Protein AF-A0A9Q0NTY4-F1 (afdb_monomer_lite)

Sequence (141 aa):
MRCSEYFPEPVLTECLAQVVMAMRTKGGDQAVFHSLNRARELYLKRLQENTSVNQLASLFAECAIAEAQPLQAEQTPPNVGASSPSAEPDVHVNSILAETGRTQIVLDAFSDGSSFICLQCGGLVSNHRKDEHYAHWCGKL

InterPro domains:
  IPR056971 C2HC zinc finger, plants [PF25017] (94-138)

Structure (mmCIF, N/CA/C/O backbone):
data_AF-A0A9Q0NTY4-F1
#
_entry.id   AF-A0A9Q0NTY4-F1
#
loop_
_atom_site.group_PDB
_atom_site.id
_atom_site.type_symbol
_atom_site.label_atom_id
_atom_site.label_alt_id
_atom_site.label_comp_id
_atom_site.label_asym_id
_atom_site.label_entity_id
_atom_site.label_seq_id
_atom_site.pdbx_PDB_ins_code
_atom_site.Cartn_x
_atom_site.Cartn_y
_atom_site.Cartn_z
_atom_site.occupancy
_atom_site.B_iso_or_equiv
_atom_site.auth_seq_id
_atom_site.auth_comp_id
_atom_site.auth_asym_id
_atom_site.auth_atom_id
_atom_site.pdbx_PDB_model_num
ATOM 1 N N . MET A 1 1 ? -3.893 -16.626 0.410 1.00 34.84 1 MET A N 1
ATOM 2 C CA . MET A 1 1 ? -2.455 -16.783 0.108 1.00 34.84 1 MET A CA 1
ATOM 3 C C . MET A 1 1 ? -1.973 -15.528 -0.607 1.00 34.84 1 MET A C 1
ATOM 5 O O . MET A 1 1 ? -2.193 -15.395 -1.801 1.00 34.84 1 MET A O 1
ATOM 9 N N . ARG A 1 2 ? -1.430 -14.551 0.128 1.00 45.53 2 ARG A N 1
ATOM 10 C CA . ARG A 1 2 ? -0.702 -13.421 -0.467 1.00 45.53 2 ARG A CA 1
ATOM 11 C C . ARG A 1 2 ? 0.769 -13.818 -0.453 1.00 45.53 2 ARG A C 1
ATOM 13 O O . ARG A 1 2 ? 1.289 -14.090 0.625 1.00 45.53 2 ARG A O 1
ATOM 20 N N . CYS A 1 3 ? 1.391 -13.905 -1.625 1.00 42.91 3 CYS A N 1
ATOM 21 C CA . CYS A 1 3 ? 2.826 -14.125 -1.767 1.00 42.91 3 CYS A CA 1
ATOM 22 C C . CYS A 1 3 ? 3.572 -12.931 -1.163 1.00 42.91 3 CYS A C 1
ATOM 24 O O . CYS A 1 3 ? 3.824 -11.940 -1.839 1.00 42.91 3 CYS A O 1
ATOM 26 N N . SER A 1 4 ? 3.870 -13.011 0.130 1.00 47.53 4 SER A N 1
ATOM 27 C CA . SER A 1 4 ? 4.953 -12.256 0.747 1.00 47.53 4 SER A CA 1
ATOM 28 C C . SER A 1 4 ? 6.175 -13.168 0.702 1.00 47.53 4 SER A C 1
ATOM 30 O O . SER A 1 4 ? 6.577 -13.754 1.702 1.00 47.53 4 SER A O 1
ATOM 32 N N . GLU A 1 5 ? 6.677 -13.408 -0.511 1.00 58.91 5 GLU A N 1
ATOM 33 C CA . GLU A 1 5 ? 7.982 -14.030 -0.684 1.00 58.91 5 GLU A CA 1
ATOM 34 C C . GLU A 1 5 ? 9.019 -12.929 -0.525 1.00 58.91 5 GLU A C 1
ATOM 36 O O . GLU A 1 5 ? 9.074 -11.962 -1.285 1.00 58.91 5 GLU A O 1
ATOM 41 N N . TYR A 1 6 ? 9.792 -13.083 0.540 1.00 53.56 6 TYR A N 1
ATOM 42 C CA . TYR A 1 6 ? 11.002 -12.350 0.849 1.00 53.56 6 TYR A CA 1
ATOM 43 C C . TYR A 1 6 ? 11.981 -12.530 -0.323 1.00 53.56 6 TYR A C 1
ATOM 45 O O . TYR A 1 6 ? 12.776 -13.467 -0.351 1.00 53.56 6 TYR A O 1
ATOM 53 N N . PHE A 1 7 ? 11.891 -11.674 -1.339 1.00 57.31 7 PHE A N 1
ATOM 54 C CA . PHE A 1 7 ? 12.922 -11.616 -2.366 1.00 57.31 7 PHE A CA 1
ATOM 55 C C . PHE A 1 7 ? 14.167 -10.998 -1.727 1.00 57.31 7 PHE A C 1
ATOM 57 O O . PHE A 1 7 ? 14.077 -9.890 -1.192 1.00 57.31 7 PHE A O 1
ATOM 64 N N . PRO A 1 8 ? 15.328 -11.673 -1.753 1.00 63.69 8 PRO A N 1
ATOM 65 C CA . PRO A 1 8 ? 16.558 -11.039 -1.316 1.00 63.69 8 PRO A CA 1
ATOM 66 C C . PRO A 1 8 ? 16.807 -9.818 -2.216 1.00 63.69 8 PRO A C 1
ATOM 68 O O . PRO A 1 8 ? 16.896 -9.956 -3.435 1.00 63.69 8 PRO A O 1
ATOM 71 N N . GLU A 1 9 ? 16.918 -8.632 -1.606 1.00 59.09 9 GLU A N 1
ATOM 72 C CA . GLU A 1 9 ? 17.290 -7.336 -2.215 1.00 59.09 9 GLU A CA 1
ATOM 73 C C . GLU A 1 9 ? 18.231 -7.407 -3.446 1.00 59.09 9 GLU A C 1
ATOM 75 O O . GLU A 1 9 ? 17.942 -6.740 -4.449 1.00 59.09 9 GLU A O 1
ATOM 80 N N . PRO A 1 10 ? 19.312 -8.222 -3.458 1.00 67.69 10 PRO A N 1
ATOM 81 C CA . PRO A 1 10 ? 20.184 -8.342 -4.632 1.00 67.69 10 PRO A CA 1
ATOM 82 C C . PRO A 1 10 ? 19.485 -8.863 -5.898 1.00 67.69 10 PRO A C 1
ATOM 84 O O . PRO A 1 10 ? 19.795 -8.405 -6.997 1.00 67.69 10 PRO A O 1
ATOM 87 N N . VAL A 1 11 ? 18.513 -9.770 -5.772 1.00 78.44 11 VAL A N 1
ATOM 88 C CA . VAL A 1 11 ? 17.854 -10.414 -6.924 1.00 78.44 11 VAL A CA 1
ATOM 89 C C . VAL A 1 11 ? 16.897 -9.451 -7.624 1.00 78.44 11 VAL A C 1
ATOM 91 O O . VAL A 1 11 ? 16.829 -9.426 -8.851 1.00 78.44 11 VAL A O 1
ATOM 94 N N . LEU A 1 12 ? 16.197 -8.600 -6.867 1.00 84.19 12 LEU A N 1
ATOM 95 C CA . LEU A 1 12 ? 15.287 -7.611 -7.448 1.00 84.19 12 LEU A CA 1
ATOM 96 C C . LEU A 1 12 ? 16.050 -6.562 -8.268 1.00 84.19 12 LEU A C 1
ATOM 98 O O . LEU A 1 12 ? 15.628 -6.201 -9.369 1.00 84.19 12 LEU A O 1
ATOM 102 N N . THR A 1 13 ? 17.189 -6.106 -7.745 1.00 87.81 13 THR A N 1
ATOM 103 C CA . THR A 1 13 ? 18.051 -5.123 -8.411 1.00 87.81 13 THR A CA 1
ATOM 104 C C . THR A 1 13 ? 18.614 -5.680 -9.719 1.00 87.81 13 THR A C 1
ATOM 106 O O . THR A 1 13 ? 18.591 -4.999 -10.746 1.00 87.81 13 THR A O 1
ATOM 109 N N . GLU A 1 14 ? 19.055 -6.939 -9.712 1.00 89.06 14 GLU A N 1
ATOM 110 C CA . GLU A 1 14 ? 19.578 -7.607 -10.903 1.00 89.06 14 GLU A CA 1
ATOM 111 C C . GLU A 1 14 ? 18.496 -7.838 -11.967 1.00 89.06 14 GLU A C 1
ATOM 113 O O . GLU A 1 14 ? 18.698 -7.510 -13.139 1.00 89.06 14 GLU A O 1
ATOM 118 N N . CYS A 1 15 ? 17.309 -8.309 -11.573 1.00 90.62 15 CYS A N 1
ATOM 119 C CA . CYS A 1 15 ? 16.179 -8.454 -12.489 1.00 90.62 15 CYS A CA 1
ATOM 120 C C . CYS A 1 15 ? 15.781 -7.114 -13.121 1.00 90.62 15 CYS A C 1
ATOM 122 O O . CYS A 1 15 ? 15.559 -7.042 -14.333 1.00 90.62 15 CYS A O 1
ATOM 124 N N . LEU A 1 16 ? 15.722 -6.039 -12.330 1.00 90.56 16 LEU A N 1
ATOM 125 C CA . LEU A 1 16 ? 15.390 -4.711 -12.839 1.00 90.56 16 LEU A CA 1
ATOM 126 C C . LEU A 1 16 ? 16.440 -4.223 -13.847 1.00 90.56 16 LEU A C 1
ATOM 128 O O . LEU A 1 16 ? 16.077 -3.719 -14.911 1.00 90.56 16 LEU A O 1
ATOM 132 N N . ALA A 1 17 ? 17.729 -4.417 -13.555 1.00 92.25 17 ALA A N 1
ATOM 133 C CA . ALA A 1 17 ? 18.812 -4.063 -14.467 1.00 92.25 17 ALA A CA 1
ATOM 134 C C . ALA A 1 17 ? 18.702 -4.816 -15.803 1.00 92.25 17 ALA A C 1
ATOM 136 O O . ALA A 1 17 ? 18.810 -4.200 -16.866 1.00 92.25 17 ALA A O 1
ATOM 137 N N . GLN A 1 18 ? 18.417 -6.121 -15.775 1.00 94.19 18 GLN A N 1
ATOM 138 C CA . GLN A 1 18 ? 18.222 -6.923 -16.987 1.00 94.19 18 GLN A CA 1
ATOM 139 C C . GLN A 1 18 ? 17.028 -6.441 -17.820 1.00 94.19 18 GLN A C 1
ATOM 141 O O . GLN A 1 18 ? 17.143 -6.316 -19.040 1.00 94.19 18 GLN A O 1
ATOM 146 N N . VAL A 1 19 ? 15.906 -6.104 -17.178 1.00 93.44 19 VAL A N 1
ATOM 147 C CA . VAL A 1 19 ? 14.728 -5.552 -17.866 1.00 93.44 19 VAL A CA 1
ATOM 148 C C . VAL A 1 19 ? 15.061 -4.211 -18.522 1.00 93.44 19 VAL A C 1
ATOM 150 O O . VAL A 1 19 ? 14.763 -4.019 -19.701 1.00 93.44 19 VAL A O 1
ATOM 153 N N . VAL A 1 20 ? 15.742 -3.307 -17.814 1.00 94.38 20 VAL A N 1
ATOM 154 C CA . VAL A 1 20 ? 16.167 -2.010 -18.367 1.00 94.38 20 VAL A CA 1
ATOM 155 C C . VAL A 1 20 ? 17.107 -2.197 -19.560 1.00 94.38 20 VAL A C 1
ATOM 157 O O . VAL A 1 20 ? 16.922 -1.550 -20.593 1.00 94.38 20 VAL A O 1
ATOM 160 N N . MET A 1 21 ? 18.072 -3.117 -19.472 1.00 94.25 21 MET A N 1
ATOM 161 C CA . MET A 1 21 ? 18.960 -3.448 -20.591 1.00 94.25 21 MET A CA 1
ATOM 162 C C . MET A 1 21 ? 18.193 -4.027 -21.789 1.00 94.25 21 MET A C 1
ATOM 164 O O . MET A 1 21 ? 18.421 -3.618 -22.929 1.00 94.25 21 MET A O 1
ATOM 168 N N . ALA A 1 22 ? 17.240 -4.933 -21.560 1.00 94.69 22 ALA A N 1
ATOM 169 C CA . ALA A 1 22 ? 16.402 -5.502 -22.616 1.00 94.69 22 ALA A CA 1
ATOM 170 C C . ALA A 1 22 ? 15.529 -4.437 -23.308 1.00 94.69 22 ALA A C 1
ATOM 172 O O . ALA A 1 22 ? 15.327 -4.466 -24.521 1.00 94.69 22 ALA A O 1
ATOM 173 N N . MET A 1 23 ? 15.033 -3.455 -22.558 1.00 94.50 23 MET A N 1
ATOM 174 C CA . MET A 1 23 ? 14.259 -2.342 -23.112 1.00 94.50 23 MET A CA 1
ATOM 175 C C . MET A 1 23 ? 15.138 -1.386 -23.917 1.00 94.50 23 MET A C 1
ATOM 177 O O . MET A 1 23 ? 14.760 -0.986 -25.020 1.00 94.50 23 MET A O 1
ATOM 181 N N . ARG A 1 24 ? 16.340 -1.086 -23.410 1.00 95.19 24 ARG A N 1
ATOM 182 C CA . ARG A 1 24 ? 17.338 -0.272 -24.111 1.00 95.19 24 ARG A CA 1
ATOM 183 C C . ARG A 1 24 ? 17.767 -0.912 -25.430 1.00 95.19 24 ARG A C 1
ATOM 185 O O . ARG A 1 24 ? 17.874 -0.213 -26.429 1.00 95.19 24 ARG A O 1
ATOM 192 N N . THR A 1 25 ? 17.977 -2.226 -25.467 1.00 95.06 25 THR A N 1
ATOM 193 C CA . THR A 1 25 ? 18.370 -2.928 -26.706 1.00 95.06 25 THR A CA 1
ATOM 194 C C . THR A 1 25 ? 17.261 -2.947 -27.758 1.00 95.06 25 THR A C 1
ATOM 196 O O . THR A 1 25 ? 17.560 -2.880 -28.946 1.00 95.06 25 THR A O 1
ATOM 199 N N . LYS A 1 26 ? 15.985 -2.995 -27.351 1.00 92.12 26 LYS A N 1
ATOM 200 C CA . LYS A 1 26 ? 14.848 -2.998 -28.286 1.00 92.12 26 LYS A CA 1
ATOM 201 C C . LYS A 1 26 ? 14.432 -1.618 -28.794 1.00 92.12 26 LYS A C 1
ATOM 203 O O . LYS A 1 26 ? 13.958 -1.524 -29.920 1.00 92.12 26 LYS A O 1
ATOM 208 N N . GLY A 1 27 ? 14.542 -0.574 -27.974 1.00 90.00 27 GLY A N 1
ATOM 209 C CA . GLY A 1 27 ? 13.971 0.742 -28.292 1.00 90.00 27 GLY A CA 1
ATOM 210 C C . GLY A 1 27 ? 14.809 1.937 -27.844 1.00 90.00 27 GLY A C 1
ATOM 211 O O . GLY A 1 27 ? 14.308 3.061 -27.817 1.00 90.00 27 GLY A O 1
ATOM 212 N N . GLY A 1 28 ? 16.068 1.707 -27.472 1.00 94.94 28 GLY A N 1
ATOM 213 C CA . GLY A 1 28 ? 16.970 2.739 -26.974 1.00 94.94 28 GLY A CA 1
ATOM 214 C C . GLY A 1 28 ? 16.550 3.313 -25.621 1.00 94.94 28 GLY A C 1
ATOM 215 O O . GLY A 1 28 ? 15.629 2.837 -24.953 1.00 94.94 28 GLY A O 1
ATOM 216 N N . ASP A 1 29 ? 17.230 4.382 -25.214 1.00 94.88 29 ASP A N 1
ATOM 217 C CA . ASP A 1 29 ? 16.965 5.052 -23.938 1.00 94.88 29 ASP A CA 1
ATOM 218 C C . ASP A 1 29 ? 15.582 5.710 -23.872 1.00 94.88 29 ASP A C 1
ATOM 220 O O . ASP A 1 29 ? 14.989 5.784 -22.796 1.00 94.88 29 ASP A O 1
ATOM 224 N N . GLN A 1 30 ? 15.016 6.133 -25.009 1.00 94.69 30 GLN A N 1
ATOM 225 C CA . GLN A 1 30 ? 13.669 6.708 -25.025 1.00 94.69 30 GLN A CA 1
ATOM 226 C C . GLN A 1 30 ? 12.595 5.695 -24.615 1.00 94.69 30 GLN A C 1
ATOM 228 O O . GLN A 1 30 ? 11.682 6.051 -23.868 1.00 94.69 30 GLN A O 1
ATOM 233 N N . ALA A 1 31 ? 12.712 4.431 -25.036 1.00 93.94 31 ALA A N 1
ATOM 234 C CA . ALA A 1 31 ? 11.777 3.382 -24.630 1.00 93.94 31 ALA A CA 1
ATOM 235 C C . ALA A 1 31 ? 11.858 3.087 -23.124 1.00 93.94 31 ALA A C 1
ATOM 237 O O . ALA A 1 31 ? 10.827 2.873 -22.476 1.00 93.94 31 ALA A O 1
ATOM 238 N N . VAL A 1 32 ? 13.069 3.129 -22.556 1.00 95.38 32 VAL A N 1
ATOM 239 C CA . VAL A 1 32 ? 13.290 3.016 -21.108 1.00 95.38 32 VAL A CA 1
ATOM 240 C C . VAL A 1 32 ? 12.622 4.185 -20.386 1.00 95.38 32 VAL A C 1
ATOM 242 O O . VAL A 1 32 ? 11.794 3.964 -19.504 1.00 95.38 32 VAL A O 1
ATOM 245 N N . PHE A 1 33 ? 12.919 5.420 -20.796 1.00 95.06 33 PHE A N 1
ATOM 246 C CA . PHE A 1 33 ? 12.375 6.628 -20.174 1.00 95.06 33 PHE A CA 1
ATOM 247 C C . PHE A 1 33 ? 10.844 6.667 -20.213 1.00 95.06 33 PHE A C 1
ATOM 249 O O . PHE A 1 33 ? 10.203 6.882 -19.184 1.00 95.06 33 PHE A O 1
ATOM 256 N N . HIS A 1 34 ? 10.246 6.396 -21.375 1.00 95.88 34 HIS A N 1
ATOM 257 C CA . HIS A 1 34 ? 8.793 6.372 -21.532 1.00 95.88 34 HIS A CA 1
ATOM 258 C C . HIS A 1 34 ? 8.137 5.344 -20.603 1.00 95.88 34 HIS A C 1
ATOM 260 O O . HIS A 1 34 ? 7.150 5.635 -19.928 1.00 95.88 34 HIS A O 1
ATOM 266 N N . SER A 1 35 ? 8.711 4.146 -20.527 1.00 94.62 35 SER A N 1
ATOM 267 C CA . SER A 1 35 ? 8.153 3.073 -19.709 1.00 94.62 35 SER A CA 1
ATOM 268 C C . SER A 1 35 ? 8.305 3.331 -18.212 1.00 94.62 35 SER A C 1
ATOM 270 O O . SER A 1 35 ? 7.375 3.054 -17.458 1.00 94.62 35 SER A O 1
ATOM 272 N N . LEU A 1 36 ? 9.435 3.897 -17.773 1.00 95.06 36 LEU A N 1
ATOM 273 C CA . LEU A 1 36 ? 9.634 4.298 -16.378 1.00 95.06 36 LEU A CA 1
ATOM 274 C C . LEU A 1 36 ? 8.673 5.422 -15.976 1.00 95.06 36 LEU A C 1
ATOM 276 O O . LEU A 1 36 ? 8.075 5.351 -14.903 1.00 95.06 36 LEU A O 1
ATOM 280 N N . ASN A 1 37 ? 8.460 6.415 -16.843 1.00 96.31 37 ASN A N 1
ATOM 281 C CA . ASN A 1 37 ? 7.469 7.463 -16.593 1.00 96.31 37 ASN A CA 1
ATOM 282 C C . ASN A 1 37 ? 6.057 6.890 -16.478 1.00 96.31 37 ASN A C 1
ATOM 284 O O . ASN A 1 37 ? 5.358 7.185 -15.511 1.00 96.31 37 ASN A O 1
ATOM 288 N N . ARG A 1 38 ? 5.665 5.995 -17.388 1.00 96.12 38 ARG A N 1
ATOM 289 C CA . ARG A 1 38 ? 4.369 5.315 -17.307 1.00 96.12 38 ARG A CA 1
ATOM 290 C C . ARG A 1 38 ? 4.227 4.493 -16.023 1.00 96.12 38 ARG A C 1
ATOM 292 O O . ARG A 1 38 ? 3.176 4.520 -15.388 1.00 96.12 38 ARG A O 1
ATOM 299 N N . ALA A 1 39 ? 5.271 3.770 -15.618 1.00 95.81 39 ALA A N 1
ATOM 300 C CA . ALA A 1 39 ? 5.272 3.018 -14.364 1.00 95.81 39 ALA A CA 1
ATOM 301 C C . ALA A 1 39 ? 5.098 3.945 -13.149 1.00 95.81 39 ALA A C 1
ATOM 303 O O . ALA A 1 39 ? 4.314 3.641 -12.249 1.00 95.81 39 ALA A O 1
ATOM 304 N N . ARG A 1 40 ? 5.765 5.105 -13.152 1.00 96.00 40 ARG A N 1
ATOM 305 C CA . ARG A 1 40 ? 5.617 6.140 -12.122 1.00 96.00 40 ARG A CA 1
ATOM 306 C C . ARG A 1 40 ? 4.193 6.691 -12.061 1.00 96.00 40 ARG A C 1
ATOM 308 O O . ARG A 1 40 ? 3.641 6.795 -10.971 1.00 96.00 40 ARG A O 1
ATOM 315 N N . GLU A 1 41 ? 3.589 7.026 -13.196 1.00 97.44 41 GLU A N 1
ATOM 316 C CA . GLU A 1 41 ? 2.204 7.515 -13.257 1.00 97.44 41 GLU A CA 1
ATOM 317 C C . GLU A 1 41 ? 1.218 6.493 -12.680 1.00 97.44 41 GLU A C 1
ATOM 319 O O . GLU A 1 41 ? 0.367 6.837 -11.859 1.00 97.44 41 GLU A O 1
ATOM 324 N N . LEU A 1 42 ? 1.372 5.217 -13.046 1.00 95.94 42 LEU A N 1
ATOM 325 C CA . LEU A 1 42 ? 0.551 4.130 -12.511 1.00 95.94 42 LEU A CA 1
ATOM 326 C C . LEU A 1 42 ? 0.737 3.953 -11.001 1.00 95.94 42 LEU A C 1
ATOM 328 O O . LEU A 1 42 ? -0.244 3.733 -10.289 1.00 95.94 42 LEU A O 1
ATOM 332 N N . TYR A 1 43 ? 1.972 4.063 -10.506 1.00 95.19 43 TYR A N 1
ATOM 333 C CA . TYR A 1 43 ? 2.258 4.023 -9.074 1.00 95.19 43 TYR A CA 1
ATOM 334 C C . TYR A 1 43 ? 1.554 5.162 -8.328 1.00 95.19 43 TYR A C 1
ATOM 336 O O . TYR A 1 43 ? 0.875 4.909 -7.335 1.00 95.19 43 TYR A O 1
ATOM 344 N N . LEU A 1 44 ? 1.649 6.396 -8.832 1.00 94.31 44 LEU A N 1
ATOM 345 C CA . LEU A 1 44 ? 0.994 7.557 -8.222 1.00 94.31 44 LEU A CA 1
ATOM 346 C C . LEU A 1 44 ? -0.531 7.423 -8.225 1.00 94.31 44 LEU A C 1
ATOM 348 O O . LEU A 1 44 ? -1.165 7.680 -7.203 1.00 94.31 44 LEU A O 1
ATOM 352 N N . LYS A 1 45 ? -1.118 6.955 -9.333 1.00 93.62 45 LYS A N 1
ATOM 353 C CA . LYS A 1 45 ? -2.559 6.695 -9.417 1.00 93.62 45 LYS A CA 1
ATOM 354 C C . LYS A 1 45 ? -3.002 5.660 -8.381 1.00 93.62 45 LYS A C 1
ATOM 356 O O . LYS A 1 45 ? -3.953 5.900 -7.644 1.00 93.62 45 LYS A O 1
ATOM 361 N N . ARG A 1 46 ? -2.273 4.544 -8.270 1.00 90.94 46 ARG A N 1
ATOM 362 C CA . ARG A 1 46 ? -2.547 3.509 -7.264 1.00 90.94 46 ARG A CA 1
ATOM 363 C C . ARG A 1 46 ? -2.402 4.054 -5.843 1.00 90.94 46 ARG A C 1
ATOM 365 O O . ARG A 1 46 ? -3.180 3.680 -4.972 1.00 90.94 46 ARG A O 1
ATOM 372 N N . LEU A 1 47 ? -1.415 4.909 -5.586 1.00 91.81 47 LEU A N 1
ATOM 373 C CA . LEU A 1 47 ? -1.234 5.524 -4.273 1.00 91.81 47 LEU A CA 1
ATOM 374 C C . LEU A 1 47 ? -2.441 6.399 -3.909 1.00 91.81 47 LEU A C 1
ATOM 376 O O . LEU A 1 47 ? -2.967 6.273 -2.809 1.00 91.81 47 LEU A O 1
ATOM 380 N N . GLN A 1 48 ? -2.928 7.212 -4.850 1.00 89.94 48 GLN A N 1
ATOM 381 C CA . GLN A 1 48 ? -4.130 8.027 -4.665 1.00 89.94 48 GLN A CA 1
ATOM 382 C C . GLN A 1 48 ? -5.387 7.175 -4.423 1.00 89.94 48 GLN A C 1
ATOM 384 O O . GLN A 1 48 ? -6.167 7.491 -3.528 1.00 89.94 48 GLN A O 1
ATOM 389 N N . GLU A 1 49 ? -5.569 6.085 -5.174 1.00 86.94 49 GLU A N 1
ATOM 390 C CA . GLU A 1 49 ? -6.670 5.129 -4.970 1.00 86.94 49 GLU A CA 1
ATOM 391 C C . GLU A 1 49 ? -6.601 4.456 -3.590 1.00 86.94 49 GLU A C 1
ATOM 393 O O . GLU A 1 49 ? -7.620 4.285 -2.929 1.00 86.94 49 GLU A O 1
ATOM 398 N N . ASN A 1 50 ? -5.406 4.106 -3.104 1.00 88.00 50 ASN A N 1
ATOM 399 C CA . ASN A 1 50 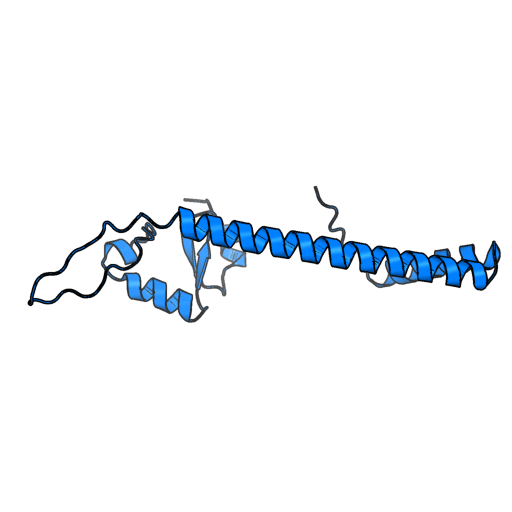? -5.266 3.577 -1.746 1.00 88.00 50 ASN A CA 1
ATOM 400 C C . ASN A 1 50 ? -5.601 4.635 -0.692 1.00 88.00 50 ASN A C 1
ATOM 402 O O . ASN A 1 50 ? -6.235 4.311 0.306 1.00 88.00 50 ASN A O 1
ATOM 406 N N . THR A 1 51 ? -5.229 5.897 -0.913 1.00 91.75 51 THR A N 1
ATOM 407 C CA . THR A 1 51 ? -5.606 6.991 -0.011 1.00 91.75 51 THR A CA 1
ATOM 408 C C . THR A 1 51 ? -7.121 7.152 0.071 1.00 91.75 51 THR A C 1
ATOM 410 O O . THR A 1 51 ? -7.643 7.251 1.178 1.00 91.75 51 THR A O 1
ATOM 413 N N . SER A 1 52 ? -7.842 7.128 -1.055 1.00 89.31 52 SER A N 1
ATOM 414 C CA . SER A 1 52 ? -9.307 7.241 -1.035 1.00 89.31 52 SER A CA 1
ATOM 415 C C . SER A 1 52 ? -9.976 6.038 -0.365 1.00 89.31 52 SER A C 1
ATOM 417 O O . SER A 1 52 ? -10.913 6.217 0.410 1.00 89.31 52 SER A O 1
ATOM 419 N N . VAL A 1 53 ? -9.466 4.822 -0.587 1.00 91.44 53 VAL A N 1
ATOM 420 C CA . VAL A 1 53 ? -9.933 3.613 0.115 1.00 91.44 53 VAL A CA 1
ATOM 421 C C . VAL A 1 53 ? -9.676 3.710 1.620 1.00 91.44 53 VAL A C 1
ATOM 423 O O . VAL A 1 53 ? -10.564 3.394 2.407 1.00 91.44 53 VAL A O 1
ATOM 426 N N . ASN A 1 54 ? -8.501 4.187 2.034 1.00 91.38 54 ASN A N 1
ATOM 427 C CA . ASN A 1 54 ? -8.171 4.369 3.447 1.00 91.38 54 ASN A CA 1
ATOM 428 C C . ASN A 1 54 ? -9.068 5.423 4.108 1.00 91.38 54 ASN A C 1
ATOM 430 O O . ASN A 1 54 ? -9.561 5.188 5.204 1.00 91.38 54 ASN A O 1
ATOM 434 N N . GLN A 1 55 ? -9.332 6.547 3.435 1.00 94.00 55 GLN A N 1
ATOM 435 C CA . GLN A 1 55 ? -10.260 7.575 3.922 1.00 94.00 55 GLN A CA 1
ATOM 436 C C . GLN A 1 55 ? -11.676 7.024 4.100 1.00 94.00 55 GLN A C 1
ATOM 438 O O . GLN A 1 55 ? -12.312 7.266 5.123 1.00 94.00 55 GLN A O 1
ATOM 443 N N . LEU A 1 56 ? -12.158 6.244 3.130 1.00 95.56 56 LEU A N 1
ATOM 444 C CA . LEU A 1 56 ? -13.456 5.587 3.225 1.00 95.56 56 LEU A CA 1
ATOM 445 C C . LEU A 1 56 ? -13.495 4.597 4.399 1.00 95.56 56 LEU A C 1
ATOM 447 O O . LEU A 1 56 ? -14.465 4.577 5.149 1.00 95.56 56 LEU A O 1
ATOM 451 N N . ALA A 1 57 ? -12.440 3.801 4.584 1.00 94.62 57 ALA A N 1
ATOM 452 C CA . ALA A 1 57 ? -12.331 2.868 5.702 1.00 94.62 57 ALA A CA 1
ATOM 453 C C . ALA A 1 57 ? -12.329 3.586 7.062 1.00 94.62 57 ALA A C 1
ATOM 455 O O . ALA A 1 57 ? -12.980 3.112 7.991 1.00 94.62 57 ALA A O 1
ATOM 456 N N . SER A 1 58 ? -11.657 4.738 7.174 1.00 94.62 58 SER A N 1
ATOM 457 C CA . SER A 1 58 ? -11.707 5.585 8.372 1.00 94.62 58 SER A CA 1
ATOM 458 C C . SER A 1 58 ? -13.126 6.068 8.666 1.00 94.62 58 SER A C 1
ATOM 460 O O . SER A 1 58 ? -13.588 5.907 9.789 1.00 94.62 58 SER A O 1
ATOM 462 N N . LEU A 1 59 ? -13.850 6.563 7.656 1.00 96.75 59 LEU A N 1
ATOM 463 C CA . LEU A 1 59 ? -15.249 6.974 7.819 1.00 96.75 59 LEU A CA 1
ATOM 464 C C . LEU A 1 59 ? -16.147 5.804 8.239 1.00 96.75 59 LEU A C 1
ATOM 466 O O . LEU A 1 59 ? -16.976 5.956 9.129 1.00 96.75 59 LEU A O 1
ATOM 470 N N . PHE A 1 60 ? -15.961 4.618 7.651 1.00 95.00 60 PHE A N 1
ATOM 471 C CA . PHE A 1 60 ? -16.693 3.421 8.073 1.00 95.00 60 PHE A CA 1
ATOM 472 C C . PHE A 1 60 ? -16.408 3.046 9.527 1.00 95.00 60 PHE A C 1
ATOM 474 O O . PHE A 1 60 ? -17.331 2.667 10.243 1.00 95.00 60 PHE A O 1
ATOM 481 N N . ALA A 1 61 ? -15.155 3.156 9.970 1.00 94.38 61 ALA A N 1
ATOM 482 C CA . ALA A 1 61 ? -14.800 2.917 11.362 1.00 94.38 61 ALA A CA 1
ATOM 483 C C . ALA A 1 61 ? -15.464 3.944 12.295 1.00 94.38 61 ALA A C 1
ATOM 485 O O . ALA A 1 61 ? -16.020 3.554 13.317 1.00 94.38 61 ALA A O 1
ATOM 486 N N . GLU A 1 62 ? -15.469 5.229 11.928 1.00 93.12 62 GLU A N 1
ATOM 487 C CA . GLU A 1 62 ? -16.152 6.288 12.684 1.00 93.12 62 GLU A CA 1
ATOM 488 C C . GLU A 1 62 ? -17.662 6.038 12.790 1.00 93.12 62 GLU A C 1
ATOM 490 O O . GLU A 1 62 ? -18.211 6.086 13.892 1.00 93.12 62 GLU A O 1
ATOM 495 N N . CYS A 1 63 ? -18.328 5.701 11.680 1.00 92.00 63 CYS A N 1
ATOM 496 C CA . CYS A 1 63 ? -19.749 5.351 11.678 1.00 92.00 63 CYS A CA 1
ATOM 497 C C . CYS A 1 63 ? -20.032 4.121 12.545 1.00 92.00 63 CYS A C 1
ATOM 499 O O . CYS A 1 63 ? -20.934 4.161 13.373 1.00 92.00 63 CYS A O 1
ATOM 501 N N . ALA A 1 64 ? -19.238 3.055 12.414 1.00 92.19 64 ALA A N 1
ATOM 502 C CA . ALA A 1 64 ? -19.420 1.842 13.206 1.00 92.19 64 ALA A CA 1
ATOM 503 C C . ALA A 1 64 ? -19.257 2.104 14.712 1.00 92.19 64 ALA A C 1
ATOM 505 O O . ALA A 1 64 ? -20.008 1.551 15.511 1.00 92.19 64 ALA A O 1
ATOM 506 N N . ILE A 1 65 ? -18.313 2.965 15.109 1.00 91.00 65 ILE A N 1
ATOM 507 C CA . ILE A 1 65 ? -18.146 3.380 16.508 1.00 91.00 65 ILE A CA 1
ATOM 508 C C . ILE A 1 65 ? -19.365 4.179 16.982 1.00 91.00 65 ILE A C 1
ATOM 510 O O . ILE A 1 65 ? -19.880 3.900 18.062 1.00 91.00 65 ILE A O 1
ATOM 514 N N . ALA A 1 66 ? -19.838 5.146 16.191 1.00 89.44 66 ALA A N 1
ATOM 515 C CA . ALA A 1 66 ? -20.994 5.973 16.539 1.00 89.44 66 ALA A CA 1
ATOM 516 C C . ALA A 1 66 ? -22.296 5.158 16.640 1.00 89.44 66 ALA A C 1
ATOM 518 O O . ALA A 1 66 ? -23.095 5.386 17.542 1.00 89.44 66 ALA A O 1
ATOM 519 N N . GLU A 1 67 ? -22.498 4.184 15.753 1.00 84.62 67 GLU A N 1
ATOM 520 C CA . GLU A 1 67 ? -23.676 3.309 15.744 1.00 84.62 67 GLU A CA 1
ATOM 521 C C . GLU A 1 67 ? -23.625 2.222 16.829 1.00 84.62 67 GLU A C 1
ATOM 523 O O . GLU A 1 67 ? -24.668 1.773 17.301 1.00 84.62 67 GLU A O 1
ATOM 528 N N . ALA A 1 68 ? -22.427 1.803 17.249 1.00 78.56 68 ALA A N 1
ATOM 529 C CA . ALA A 1 68 ? -22.244 0.856 18.348 1.00 78.56 68 ALA A CA 1
ATOM 530 C C . ALA A 1 68 ? -22.381 1.505 19.736 1.00 78.56 68 ALA A C 1
ATOM 532 O O . ALA A 1 68 ? -22.473 0.783 20.733 1.00 78.56 68 ALA A O 1
ATOM 533 N N . GLN A 1 69 ? -22.397 2.841 19.830 1.00 73.06 69 GLN A N 1
ATOM 534 C CA . GLN A 1 69 ? -22.708 3.519 21.085 1.00 73.06 69 GLN A CA 1
ATOM 535 C C . GLN A 1 69 ? -24.185 3.271 21.431 1.00 73.06 69 GLN A C 1
ATOM 537 O O . GLN A 1 69 ? -25.068 3.639 20.653 1.00 73.06 69 GLN A O 1
ATOM 542 N N . PRO A 1 70 ? -24.494 2.667 22.594 1.00 56.44 70 PRO A N 1
ATOM 543 C CA . PRO A 1 70 ? -25.870 2.556 23.046 1.00 56.44 70 PRO A CA 1
ATOM 544 C C . PRO A 1 70 ? -26.431 3.970 23.164 1.00 56.44 70 PRO A C 1
ATOM 546 O O . PRO A 1 70 ? -25.827 4.800 23.844 1.00 56.44 70 PRO A O 1
ATOM 549 N N . LEU A 1 71 ? -27.561 4.240 22.503 1.00 54.53 71 LEU A N 1
ATOM 550 C CA . LEU A 1 71 ? -28.326 5.476 22.660 1.00 54.53 71 LEU A CA 1
ATOM 551 C C . LEU A 1 71 ? -28.518 5.725 24.162 1.00 54.53 71 LEU A C 1
ATOM 553 O O . LEU A 1 71 ? -29.369 5.093 24.793 1.00 54.53 71 LEU A O 1
ATOM 557 N N . GLN A 1 72 ? -27.700 6.596 24.761 1.00 46.69 72 GLN A N 1
ATOM 558 C CA . GLN A 1 72 ? -27.953 7.044 26.118 1.00 46.69 72 GLN A CA 1
ATOM 559 C C . GLN A 1 72 ? -29.266 7.806 26.061 1.00 46.69 72 GLN A C 1
ATOM 561 O O . GLN A 1 72 ? -29.374 8.857 25.431 1.00 46.69 72 GLN A O 1
ATOM 566 N N . ALA A 1 73 ? -30.273 7.192 26.676 1.00 41.81 73 ALA A N 1
ATOM 567 C CA . ALA A 1 73 ? -31.560 7.788 26.929 1.00 41.81 73 ALA A CA 1
ATOM 568 C C . ALA A 1 73 ? -31.363 9.209 27.465 1.00 41.81 73 ALA A C 1
ATOM 570 O O . ALA A 1 73 ? -30.608 9.439 28.408 1.00 41.81 73 ALA A O 1
ATOM 571 N N . GLU A 1 74 ? -32.065 10.133 26.828 1.00 44.31 74 GLU A N 1
ATOM 572 C CA . GLU A 1 74 ? -32.312 11.502 27.246 1.00 44.31 74 GLU A CA 1
ATOM 573 C C . GLU A 1 74 ? -32.572 11.556 28.767 1.00 44.31 74 GLU A C 1
ATOM 575 O O . GLU A 1 74 ? -33.637 11.166 29.245 1.00 44.31 74 GLU A O 1
ATOM 580 N N . GLN A 1 75 ? -31.577 11.979 29.554 1.00 38.88 75 GLN A N 1
ATOM 581 C CA . GLN A 1 75 ? -31.740 12.217 30.988 1.00 38.88 75 GLN A CA 1
ATOM 582 C C . GLN A 1 75 ? -31.928 13.715 31.236 1.00 38.88 75 GLN A C 1
ATOM 584 O O . GLN A 1 75 ? -30.981 14.490 31.354 1.00 38.88 75 GLN A O 1
ATOM 589 N N . THR A 1 76 ? -33.197 14.110 31.316 1.00 39.66 76 THR A N 1
ATOM 590 C CA . THR A 1 76 ? -33.687 15.341 31.953 1.00 39.66 76 THR A CA 1
ATOM 591 C C . THR A 1 76 ? -33.154 15.440 33.397 1.00 39.66 76 THR A C 1
ATOM 593 O O . THR A 1 76 ? -33.123 14.419 34.088 1.00 39.66 76 THR A O 1
ATOM 596 N N . PRO A 1 77 ? -32.758 16.624 33.911 1.00 55.81 77 PRO A N 1
ATOM 597 C CA . PRO A 1 77 ? -32.144 16.730 35.236 1.00 55.81 77 PRO A CA 1
ATOM 598 C C . PRO A 1 77 ? -33.203 16.630 36.345 1.00 55.81 77 PRO A C 1
ATOM 600 O O . PRO A 1 77 ? -34.285 17.210 36.214 1.00 55.81 77 PRO A O 1
ATOM 603 N N . PRO A 1 78 ? -32.895 15.957 37.470 1.00 40.72 78 PRO A N 1
ATOM 604 C CA . PRO A 1 78 ? -32.784 16.733 38.705 1.00 40.72 78 PRO A CA 1
ATOM 605 C C . PRO A 1 78 ? -31.757 16.206 39.733 1.00 40.72 78 PRO A C 1
ATOM 607 O O . PRO A 1 78 ? -31.706 15.030 40.064 1.00 40.72 78 PRO A O 1
ATOM 610 N N . ASN A 1 79 ? -31.060 17.174 40.333 1.00 35.94 79 ASN A N 1
ATOM 611 C CA . ASN A 1 79 ? -30.806 17.306 41.773 1.00 35.94 79 ASN A CA 1
ATOM 612 C C . ASN A 1 79 ? -29.928 16.267 42.518 1.00 35.94 79 ASN A C 1
ATOM 614 O O . ASN A 1 79 ? -30.362 15.181 42.874 1.00 35.94 79 ASN A O 1
ATOM 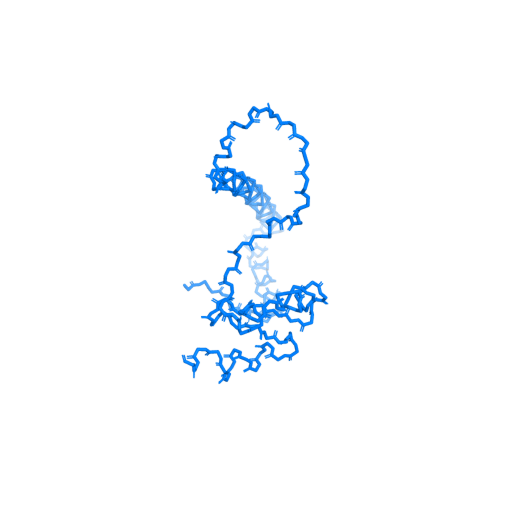618 N N . VAL A 1 80 ? -28.725 16.746 42.865 1.00 42.69 80 VAL A N 1
ATOM 619 C CA . VAL A 1 80 ? -28.003 16.629 44.150 1.00 42.69 80 VAL A CA 1
ATOM 620 C C . 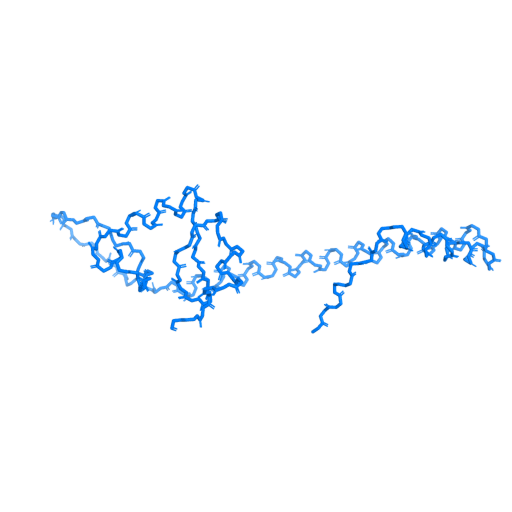VAL A 1 80 ? -28.015 15.276 44.875 1.00 42.69 80 VAL A C 1
ATOM 622 O O . VAL A 1 80 ? -28.960 14.925 45.575 1.00 42.69 80 VAL A O 1
ATOM 625 N N . GLY A 1 81 ? -26.821 14.678 44.923 1.00 40.31 81 GLY A N 1
ATOM 626 C CA . GLY A 1 81 ? -26.307 14.060 46.143 1.00 40.31 81 GLY A CA 1
ATOM 627 C C . GLY A 1 81 ? -25.879 12.601 46.010 1.00 40.31 81 GLY A C 1
ATOM 628 O O . GLY A 1 81 ? -26.667 11.752 45.625 1.00 40.31 81 GLY A O 1
ATOM 629 N N . ALA A 1 82 ? -24.655 12.346 46.481 1.00 34.66 82 ALA A N 1
ATOM 630 C CA . ALA A 1 82 ? -24.064 11.053 46.839 1.00 34.66 82 ALA A CA 1
ATOM 631 C C . ALA A 1 82 ? -23.292 10.284 45.744 1.00 34.66 82 ALA A C 1
ATOM 633 O O . ALA A 1 82 ? -23.836 9.571 44.912 1.00 34.66 82 ALA A O 1
ATOM 634 N N . SER A 1 83 ? -21.967 10.439 45.844 1.00 46.16 83 SER A N 1
ATOM 635 C CA . SER A 1 83 ? -20.883 9.472 45.629 1.00 46.16 83 SER A CA 1
ATOM 636 C C . SER A 1 83 ? -21.166 8.193 44.832 1.00 46.16 83 SER A C 1
ATOM 638 O O . SER A 1 83 ? -21.787 7.267 45.345 1.00 46.16 83 SER A O 1
ATOM 640 N N . SER A 1 84 ? -20.528 8.071 43.664 1.00 39.75 84 SER A N 1
ATOM 641 C CA . SER A 1 84 ? -19.988 6.814 43.108 1.00 39.75 84 SER A CA 1
ATOM 642 C C . SER A 1 84 ? -18.999 7.145 41.979 1.00 39.75 84 SER A C 1
ATOM 644 O O . SER A 1 84 ? -19.354 7.945 41.111 1.00 39.75 84 SER A O 1
ATOM 646 N N . PRO A 1 85 ? -17.768 6.597 41.946 1.00 46.44 85 PRO A N 1
ATOM 647 C CA . PRO A 1 85 ? -16.900 6.773 40.797 1.00 46.44 85 PRO A CA 1
ATOM 648 C C . PRO A 1 85 ? -17.281 5.773 39.702 1.00 46.44 85 PRO A C 1
ATOM 650 O O . PRO A 1 85 ? -17.135 4.568 39.865 1.00 46.44 85 PRO A O 1
ATOM 653 N N . SER A 1 86 ? -17.800 6.359 38.625 1.00 37.78 86 SER A N 1
ATOM 654 C CA . SER A 1 86 ? -17.572 6.072 37.207 1.00 37.78 86 SER A CA 1
ATOM 655 C C . SER A 1 86 ? -17.556 4.614 36.738 1.00 37.78 86 SER A C 1
ATOM 657 O O . SER A 1 86 ? -16.656 3.839 37.041 1.00 37.78 86 SER A O 1
ATOM 659 N N . ALA A 1 87 ? -18.537 4.311 35.888 1.00 44.41 87 ALA A N 1
ATOM 660 C CA . ALA A 1 87 ? -18.605 3.125 35.053 1.00 44.41 87 ALA A CA 1
ATOM 661 C C . ALA A 1 87 ? -17.367 3.025 34.142 1.00 44.41 87 ALA A C 1
ATOM 663 O O . ALA A 1 87 ? -17.204 3.806 33.204 1.00 44.41 87 ALA A O 1
ATOM 664 N N . GLU A 1 88 ? -16.508 2.060 34.449 1.00 44.94 88 GLU A N 1
ATOM 665 C CA . GLU A 1 88 ? -15.455 1.558 33.569 1.00 44.94 88 GLU A CA 1
ATOM 666 C C . GLU A 1 88 ? -16.086 0.679 32.470 1.00 44.94 88 GLU A C 1
ATOM 668 O O . GLU A 1 88 ? -17.124 0.048 32.708 1.00 44.94 88 GLU A O 1
ATOM 673 N N . PRO A 1 89 ? -15.497 0.615 31.263 1.00 40.78 89 PRO A N 1
ATOM 674 C CA . PRO A 1 89 ? -15.974 -0.270 30.213 1.00 40.78 89 PRO A CA 1
ATOM 675 C C . PRO A 1 89 ? -15.801 -1.714 30.680 1.00 40.78 89 PRO A C 1
ATOM 677 O O . PRO A 1 89 ? -14.689 -2.148 30.980 1.00 40.78 89 PRO A O 1
ATOM 680 N N . ASP A 1 90 ? -16.905 -2.457 30.725 1.00 42.88 90 ASP A N 1
ATOM 681 C CA . ASP A 1 90 ? -16.927 -3.895 30.985 1.00 42.88 90 ASP A CA 1
ATOM 682 C C . ASP A 1 90 ? -16.310 -4.640 29.790 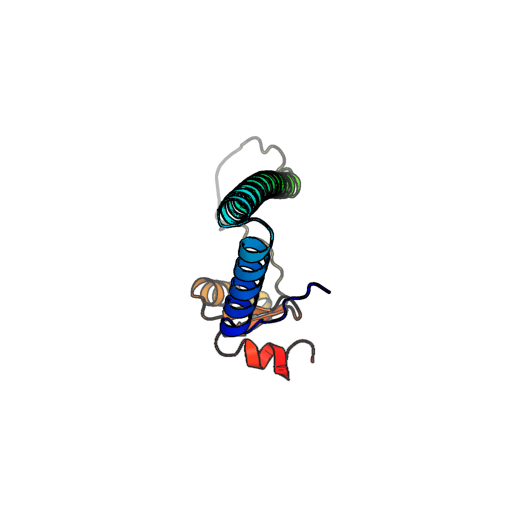1.00 42.88 90 ASP A C 1
ATOM 684 O O . ASP A 1 90 ? -16.972 -5.314 29.004 1.00 42.88 90 ASP A O 1
ATOM 688 N N . VAL A 1 91 ? -14.995 -4.489 29.616 1.00 47.69 91 VAL A N 1
ATOM 689 C CA . VAL A 1 91 ? -14.187 -5.544 29.029 1.00 47.69 91 VAL A CA 1
ATOM 690 C C . VAL A 1 91 ? -14.123 -6.587 30.127 1.00 47.69 91 VAL A C 1
ATOM 692 O O . VAL A 1 91 ? -13.219 -6.572 30.964 1.00 47.69 91 VAL A O 1
ATOM 695 N N . HIS A 1 92 ? -15.121 -7.468 30.147 1.00 51.59 92 HIS A N 1
ATOM 696 C CA . HIS A 1 92 ? -15.093 -8.686 30.937 1.00 51.59 92 HIS A CA 1
ATOM 697 C C . HIS A 1 92 ? -13.974 -9.577 30.378 1.00 51.59 92 HIS A C 1
ATOM 699 O O . HIS A 1 92 ? -14.185 -10.544 29.647 1.00 51.59 92 HIS A O 1
ATOM 705 N N . VAL A 1 93 ? -12.728 -9.179 30.640 1.00 55.06 93 VAL A N 1
ATOM 706 C CA . VAL A 1 93 ? -11.568 -10.042 30.538 1.00 55.06 93 VAL A CA 1
ATOM 707 C C . VAL A 1 93 ? -11.820 -11.070 31.623 1.00 55.06 93 VAL A C 1
ATOM 709 O O . VAL A 1 93 ? -11.779 -10.717 32.801 1.00 55.06 93 VAL A O 1
ATOM 712 N N . ASN A 1 94 ? -12.096 -12.317 31.241 1.00 55.34 94 ASN A N 1
ATOM 713 C CA . ASN A 1 94 ? -12.134 -13.470 32.146 1.00 55.34 94 ASN A CA 1
ATOM 714 C C . ASN A 1 94 ? -10.727 -13.715 32.722 1.00 55.34 94 ASN A C 1
ATOM 716 O O . ASN A 1 94 ? -10.056 -14.701 32.429 1.00 55.34 94 ASN A O 1
ATOM 720 N N . SER A 1 95 ? -10.229 -12.745 33.476 1.00 62.25 95 SER A N 1
ATOM 721 C CA . SER A 1 95 ? -8.963 -12.744 34.171 1.00 62.25 95 SER A CA 1
ATOM 722 C C . SER A 1 95 ? -9.294 -12.830 35.644 1.00 62.25 95 SER A C 1
ATOM 724 O O . SER A 1 95 ? -10.047 -12.019 36.175 1.00 62.25 95 SER A O 1
ATOM 726 N N . ILE A 1 96 ? -8.665 -13.774 36.330 1.00 64.75 96 ILE A N 1
ATOM 727 C CA . ILE A 1 96 ? -8.772 -13.958 37.784 1.00 64.75 96 ILE A CA 1
ATOM 728 C C . ILE A 1 96 ? -8.460 -12.641 38.535 1.00 64.75 96 ILE A C 1
ATOM 730 O O . ILE A 1 96 ? -8.939 -12.389 39.643 1.00 64.75 96 ILE A O 1
ATOM 734 N N . LEU A 1 97 ? -7.666 -11.751 37.926 1.00 63.12 97 LEU A N 1
ATOM 735 C CA . LEU A 1 97 ? -7.384 -10.419 38.463 1.00 63.12 97 LEU A CA 1
ATOM 736 C C . LEU A 1 97 ? -8.576 -9.457 38.339 1.00 63.12 97 LEU A C 1
ATOM 738 O O . LEU A 1 97 ? -8.771 -8.640 39.234 1.00 63.12 97 LEU A O 1
ATOM 742 N N . ALA A 1 98 ? -9.387 -9.579 37.286 1.00 62.38 98 ALA A N 1
ATOM 743 C CA . ALA A 1 98 ? -10.636 -8.836 37.138 1.00 62.38 98 ALA A CA 1
ATOM 744 C C . ALA A 1 98 ? -11.708 -9.349 38.118 1.00 62.38 98 ALA A C 1
ATOM 746 O O . ALA A 1 98 ? -12.360 -8.550 38.785 1.00 62.38 98 ALA A O 1
ATOM 747 N N . GLU A 1 99 ? -11.804 -10.670 38.312 1.00 61.97 99 GLU A N 1
ATOM 748 C CA . GLU A 1 99 ? -12.730 -11.287 39.279 1.00 61.97 99 GLU A CA 1
ATOM 749 C C . GLU A 1 99 ? -12.437 -10.885 40.734 1.00 61.97 99 GLU A C 1
ATOM 751 O O . GLU A 1 99 ? -13.344 -10.773 41.556 1.00 61.97 99 GLU A O 1
ATOM 756 N N . THR A 1 100 ? -11.166 -10.629 41.064 1.00 67.62 100 THR A N 1
ATOM 757 C CA . THR A 1 100 ? -10.743 -10.192 42.407 1.00 67.62 100 THR A CA 1
ATOM 758 C C . THR A 1 100 ? -10.755 -8.670 42.596 1.00 67.62 100 THR A C 1
ATOM 760 O O . THR A 1 100 ? -10.260 -8.182 43.614 1.00 67.62 100 THR A O 1
ATOM 763 N N . GLY A 1 101 ? -11.301 -7.910 41.638 1.00 64.94 101 GLY A N 1
ATOM 764 C CA . GLY A 1 101 ? -11.379 -6.446 41.699 1.00 64.94 101 GLY A CA 1
ATOM 765 C C . GLY A 1 101 ? -10.026 -5.742 41.560 1.00 64.94 101 GLY A C 1
ATOM 766 O O . GLY A 1 101 ? -9.889 -4.581 41.935 1.00 64.94 101 GLY A O 1
ATOM 767 N N . ARG A 1 102 ? -9.004 -6.433 41.039 1.00 72.12 102 ARG A N 1
ATOM 768 C CA . ARG A 1 102 ? -7.657 -5.893 40.782 1.00 72.12 102 ARG A CA 1
ATOM 769 C C . ARG A 1 102 ? -7.424 -5.618 39.300 1.00 72.12 102 ARG A C 1
ATOM 771 O O . ARG A 1 102 ? -6.295 -5.708 38.818 1.00 72.12 102 ARG A O 1
ATOM 778 N N . THR A 1 103 ? -8.483 -5.251 38.586 1.00 78.31 103 THR A N 1
ATOM 779 C CA . THR A 1 103 ? -8.449 -4.879 37.166 1.00 78.31 103 THR A CA 1
ATOM 780 C C . THR A 1 103 ? -7.413 -3.791 36.883 1.00 78.31 103 THR A C 1
ATOM 782 O O . THR A 1 103 ? -6.761 -3.830 35.844 1.00 78.31 103 THR A O 1
ATOM 785 N N . GLN A 1 104 ? -7.165 -2.897 37.846 1.00 73.19 104 GLN A N 1
ATOM 786 C CA . GLN A 1 104 ? -6.169 -1.834 37.718 1.00 73.19 104 GLN A CA 1
ATOM 787 C C . GLN A 1 104 ? -4.762 -2.347 37.387 1.00 73.19 104 GLN A C 1
ATOM 789 O O . GLN A 1 104 ? -4.071 -1.753 36.575 1.00 73.19 104 GLN A O 1
ATOM 794 N N . ILE A 1 105 ? -4.363 -3.505 37.924 1.00 76.19 105 ILE A N 1
ATOM 795 C CA . ILE A 1 105 ? -3.043 -4.098 37.650 1.00 76.19 105 ILE A CA 1
ATOM 796 C C . ILE A 1 105 ? -2.929 -4.522 36.180 1.00 76.19 105 ILE A C 1
ATOM 798 O O . ILE A 1 105 ? -1.872 -4.394 35.567 1.00 76.19 105 ILE A O 1
ATOM 802 N N . VAL A 1 106 ? -4.025 -5.028 35.608 1.00 76.00 106 VAL A N 1
ATOM 803 C CA . VAL A 1 106 ? -4.096 -5.409 34.191 1.00 76.00 106 VAL A CA 1
ATOM 804 C C . VAL A 1 106 ? -4.002 -4.165 33.311 1.00 76.00 106 VAL A C 1
ATOM 806 O O . VAL A 1 106 ? -3.288 -4.177 32.310 1.00 76.00 106 VAL A O 1
ATOM 809 N N . LEU A 1 107 ? -4.694 -3.094 33.706 1.00 78.12 107 LEU A N 1
ATOM 810 C CA . LEU A 1 107 ? -4.709 -1.824 32.989 1.00 78.12 107 LEU A CA 1
ATOM 811 C C . LEU A 1 107 ? -3.337 -1.139 33.011 1.00 78.12 107 LEU A C 1
ATOM 813 O O . LEU A 1 107 ? -2.871 -0.671 31.973 1.00 78.12 107 LEU A O 1
ATOM 817 N N . ASP A 1 108 ? -2.670 -1.136 34.163 1.00 81.62 108 ASP A N 1
ATOM 818 C CA . ASP A 1 108 ? -1.353 -0.527 34.347 1.00 81.62 108 ASP A CA 1
ATOM 819 C C . ASP A 1 108 ? -0.284 -1.274 33.534 1.00 81.62 108 ASP A C 1
ATOM 821 O O . ASP A 1 108 ? 0.464 -0.647 32.788 1.00 81.62 108 ASP A O 1
ATOM 825 N N . ALA A 1 109 ? -0.275 -2.612 33.589 1.00 81.75 109 ALA A N 1
ATOM 826 C CA . ALA A 1 109 ? 0.664 -3.455 32.838 1.00 81.75 109 ALA A CA 1
ATOM 827 C C . ALA A 1 109 ? 0.419 -3.460 31.314 1.00 81.75 109 ALA A C 1
ATOM 829 O O . ALA A 1 109 ? 1.272 -3.879 30.526 1.00 81.75 109 ALA A O 1
ATOM 830 N N . PHE A 1 110 ? -0.779 -3.067 30.880 1.00 77.44 110 PHE A N 1
ATOM 831 C CA . PHE A 1 110 ? -1.069 -2.824 29.469 1.00 77.44 110 PHE A CA 1
ATOM 832 C C . PHE A 1 110 ? -0.636 -1.411 29.057 1.00 77.44 110 PHE A C 1
ATOM 834 O O . PHE A 1 110 ? -0.030 -1.232 28.001 1.00 77.44 110 PHE A O 1
ATOM 841 N N . SER A 1 111 ? -0.897 -0.416 29.908 1.00 81.00 111 SER A N 1
ATOM 842 C CA . SER A 1 111 ? -0.573 0.994 29.661 1.00 81.00 111 SER A CA 1
ATOM 843 C C . SER A 1 111 ? 0.931 1.267 29.659 1.00 81.00 111 SER A C 1
ATOM 845 O O . SER A 1 111 ? 1.402 2.102 28.890 1.00 81.00 111 SER A O 1
ATOM 847 N N . ASP A 1 112 ? 1.700 0.551 30.481 1.00 83.94 112 ASP A N 1
ATOM 848 C CA . ASP A 1 112 ? 3.164 0.634 30.510 1.00 83.94 112 ASP A CA 1
ATOM 849 C C . ASP A 1 112 ? 3.845 -0.135 29.357 1.00 83.94 112 ASP A C 1
ATOM 851 O O . ASP A 1 112 ? 5.059 -0.038 29.171 1.00 83.94 112 ASP A O 1
ATOM 855 N N . GLY A 1 113 ? 3.076 -0.892 28.564 1.00 83.69 113 GLY A N 1
ATOM 856 C CA . GLY A 1 113 ? 3.581 -1.694 27.452 1.00 83.69 113 GLY A CA 1
ATOM 857 C C . GLY A 1 113 ? 4.449 -2.883 27.880 1.00 83.69 113 GLY A C 1
ATOM 858 O O . GLY A 1 113 ? 5.156 -3.457 27.048 1.00 83.69 113 GLY A O 1
ATOM 859 N N . SER A 1 114 ? 4.425 -3.284 29.150 1.00 84.56 114 SER A N 1
ATOM 860 C CA . SER A 1 114 ? 5.148 -4.457 29.654 1.00 84.56 114 SER A CA 1
ATOM 861 C C . SER A 1 114 ? 4.426 -5.769 29.336 1.00 84.56 114 SER A C 1
ATOM 863 O O . SER A 1 114 ? 5.067 -6.827 29.274 1.00 84.56 114 SER A O 1
ATOM 865 N N . SER A 1 115 ? 3.112 -5.706 29.096 1.00 85.75 115 SER A N 1
ATOM 866 C CA . SER A 1 115 ? 2.236 -6.842 28.805 1.00 85.75 115 SER A CA 1
ATOM 867 C C . SER A 1 115 ? 1.271 -6.561 27.649 1.00 85.75 115 SER A C 1
ATOM 869 O O . SER A 1 115 ? 0.965 -5.419 27.321 1.00 85.75 115 SER A O 1
ATOM 871 N N . PHE A 1 116 ? 0.783 -7.624 27.011 1.00 86.44 116 PHE A N 1
ATOM 872 C CA . PHE A 1 116 ? -0.235 -7.579 25.967 1.00 86.44 116 PHE A CA 1
ATOM 873 C C . PHE A 1 116 ? -1.341 -8.595 26.249 1.00 86.44 116 PHE A C 1
ATOM 875 O O . PHE A 1 116 ? -1.124 -9.616 26.903 1.00 86.44 116 PHE A O 1
ATOM 882 N N . ILE A 1 117 ? -2.529 -8.329 25.710 1.00 86.06 117 ILE A N 1
ATOM 883 C CA . ILE A 1 117 ? -3.643 -9.277 25.718 1.00 86.06 117 ILE A CA 1
ATOM 884 C C . ILE A 1 117 ? -3.556 -10.114 24.441 1.00 86.06 117 ILE A C 1
ATOM 886 O O . ILE A 1 117 ? -3.607 -9.585 23.327 1.00 86.06 117 ILE A O 1
ATOM 890 N N . CYS A 1 118 ? -3.405 -11.427 24.586 1.00 86.94 118 CYS A N 1
ATOM 891 C CA . CYS A 1 118 ? -3.428 -12.341 23.457 1.00 86.94 118 CYS A CA 1
ATOM 892 C C . CYS A 1 118 ? -4.861 -12.512 22.949 1.00 86.94 118 CYS A C 1
ATOM 894 O O . CYS A 1 118 ? -5.706 -13.078 23.635 1.00 86.94 118 CYS A O 1
ATOM 896 N N . LEU A 1 119 ? -5.125 -12.086 21.714 1.00 84.00 119 LEU A N 1
ATOM 897 C CA . LEU A 1 119 ? -6.456 -12.182 21.103 1.00 84.00 119 LEU A CA 1
ATOM 898 C C . LEU A 1 119 ? -6.901 -13.626 20.809 1.00 84.00 119 LEU A C 1
ATOM 900 O O . LEU A 1 119 ? -8.081 -13.855 20.574 1.00 84.00 119 LEU A O 1
ATOM 904 N N . GLN A 1 120 ? -5.977 -14.594 20.802 1.00 81.94 120 GLN A N 1
ATOM 905 C CA . GLN A 1 120 ? -6.304 -15.999 20.530 1.00 81.94 120 GLN A CA 1
ATOM 906 C C . GLN A 1 120 ? -6.824 -16.740 21.763 1.00 81.94 120 GLN A C 1
ATOM 908 O O . GLN A 1 120 ? -7.764 -17.517 21.650 1.00 81.94 120 GLN A O 1
ATOM 913 N N . CYS A 1 121 ? -6.227 -16.510 22.935 1.00 85.44 121 CYS A N 1
ATOM 914 C CA . CYS A 1 121 ? -6.602 -17.211 24.167 1.00 85.44 121 CYS A CA 1
ATOM 915 C C . CYS A 1 121 ? -7.169 -16.291 25.259 1.00 85.44 121 CYS A C 1
ATOM 917 O O . CYS A 1 121 ? -7.476 -16.765 26.346 1.00 85.44 121 CYS A O 1
ATOM 919 N N . GLY A 1 122 ? -7.240 -14.978 25.019 1.00 81.25 122 GLY A N 1
ATOM 920 C CA . GLY A 1 122 ? -7.692 -13.981 25.997 1.00 81.25 122 GLY A CA 1
ATOM 921 C C . GLY A 1 122 ? -6.730 -13.744 27.170 1.00 81.25 122 GLY A C 1
ATOM 922 O O . GLY A 1 122 ? -7.075 -13.032 28.107 1.00 81.25 122 GLY A O 1
ATOM 923 N N . GLY A 1 123 ? -5.531 -14.337 27.145 1.00 84.00 123 GLY A N 1
ATOM 924 C CA . GLY A 1 123 ? -4.573 -14.269 28.250 1.00 84.00 123 GLY A CA 1
ATOM 925 C C . GLY A 1 123 ? -3.758 -12.975 28.259 1.00 84.00 123 GLY A C 1
ATOM 926 O O . GLY A 1 123 ? -3.326 -12.510 27.205 1.00 84.00 123 GLY A O 1
ATOM 927 N N . LEU A 1 124 ? -3.493 -12.429 29.450 1.00 84.31 124 LEU A N 1
ATOM 928 C CA . LEU A 1 124 ? -2.521 -11.350 29.645 1.00 84.31 124 LEU A CA 1
ATOM 929 C C . LEU A 1 124 ? -1.108 -11.943 29.731 1.00 84.31 124 LEU A C 1
ATOM 931 O O . LEU A 1 124 ? -0.830 -12.781 30.589 1.00 84.31 124 LEU A O 1
ATOM 935 N N . VAL A 1 125 ? -0.215 -11.519 28.843 1.00 86.31 125 VAL A N 1
ATOM 936 C CA . VAL A 1 125 ? 1.127 -12.091 28.684 1.00 86.31 125 VAL A CA 1
ATOM 937 C C . VAL A 1 125 ? 2.148 -10.962 28.642 1.00 86.31 125 VAL A C 1
ATOM 939 O O . VAL A 1 125 ? 1.938 -9.965 27.961 1.00 86.31 125 VAL A O 1
ATOM 942 N N . SER A 1 126 ? 3.284 -11.113 29.326 1.00 87.25 126 SER A N 1
ATOM 943 C CA . SER A 1 126 ? 4.366 -10.129 29.208 1.00 87.25 126 SER A CA 1
ATOM 944 C C . SER A 1 126 ? 4.885 -10.049 27.768 1.00 87.25 126 SER A C 1
ATOM 946 O O . SER A 1 126 ? 5.114 -11.075 27.124 1.00 87.25 126 SER A O 1
ATOM 948 N N . ASN A 1 127 ? 5.155 -8.836 27.285 1.00 87.25 127 ASN A N 1
ATOM 949 C CA . ASN A 1 127 ? 5.686 -8.601 25.944 1.00 87.25 127 ASN A CA 1
ATOM 950 C C . ASN A 1 127 ? 7.010 -9.334 25.688 1.00 87.25 127 ASN A C 1
ATOM 952 O O . ASN A 1 127 ? 7.227 -9.828 24.585 1.00 87.25 127 ASN A O 1
ATOM 956 N N . HIS A 1 128 ? 7.849 -9.504 26.713 1.00 87.88 128 HIS A N 1
ATOM 957 C CA . HIS A 1 128 ? 9.122 -10.226 26.598 1.00 87.88 128 HIS A CA 1
ATOM 958 C C . HIS A 1 128 ? 8.962 -11.708 26.239 1.00 87.88 128 HIS A C 1
ATOM 960 O O . HIS A 1 128 ? 9.884 -12.308 25.699 1.00 87.88 128 HIS A O 1
ATOM 966 N N . ARG A 1 129 ? 7.808 -12.311 26.545 1.00 88.75 129 ARG A N 1
ATOM 967 C CA . ARG A 1 129 ? 7.527 -13.735 26.298 1.00 88.75 129 ARG A CA 1
ATOM 968 C C . ARG A 1 129 ? 6.439 -13.937 25.256 1.00 88.75 129 ARG A C 1
ATOM 970 O O . ARG A 1 129 ? 5.829 -15.001 25.191 1.00 88.75 129 ARG A O 1
ATOM 977 N N . LYS A 1 130 ? 6.183 -12.913 24.442 1.00 89.62 130 LYS A N 1
ATOM 978 C CA . LYS A 1 130 ? 5.180 -12.952 23.380 1.00 89.62 130 LYS A CA 1
ATOM 979 C C . LYS A 1 130 ? 5.4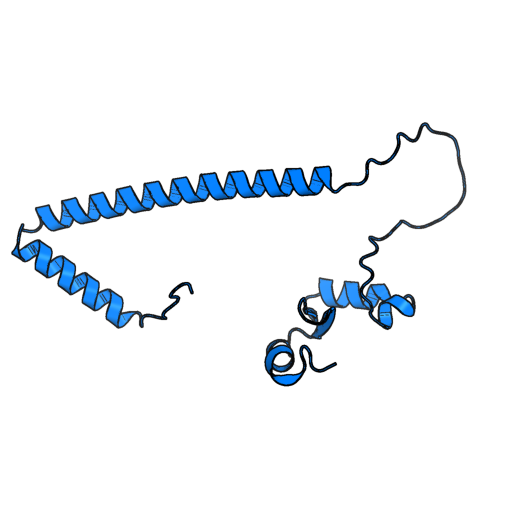22 -14.112 22.419 1.00 89.62 130 LYS A C 1
ATOM 981 O O . LYS A 1 130 ? 4.499 -14.877 22.151 1.00 89.62 130 LYS A O 1
ATOM 986 N N . ASP A 1 131 ? 6.659 -14.277 21.965 1.00 91.06 131 ASP A N 1
ATOM 987 C CA . ASP A 1 131 ? 7.005 -15.323 21.002 1.00 91.06 131 ASP A CA 1
ATOM 988 C C . ASP A 1 131 ? 6.920 -16.721 21.627 1.00 91.06 131 ASP A C 1
ATOM 990 O O . ASP A 1 131 ? 6.326 -17.625 21.043 1.00 91.06 131 ASP A O 1
ATOM 994 N N . GLU A 1 132 ? 7.417 -16.887 22.858 1.00 92.31 132 GLU A N 1
ATOM 995 C CA . GLU A 1 132 ? 7.303 -18.145 23.614 1.00 92.31 132 GLU A CA 1
ATOM 996 C C . GLU A 1 132 ? 5.842 -18.532 23.864 1.00 92.31 132 GLU A C 1
ATOM 998 O O . GLU A 1 132 ? 5.468 -19.700 23.729 1.00 92.31 132 GLU A O 1
ATOM 1003 N N . HIS A 1 133 ? 4.998 -17.548 24.182 1.00 92.75 133 HIS A N 1
ATOM 1004 C CA . HIS A 1 133 ? 3.572 -17.758 24.361 1.00 92.75 133 HIS A CA 1
ATOM 1005 C C . HIS A 1 133 ? 2.932 -18.304 23.087 1.00 92.75 133 HIS A C 1
ATOM 1007 O O . HIS A 1 133 ? 2.282 -19.348 23.151 1.00 92.75 133 HIS A O 1
ATOM 1013 N N . TYR A 1 134 ? 3.143 -17.657 21.937 1.00 91.06 134 TYR A N 1
ATOM 1014 C CA . TYR A 1 134 ? 2.594 -18.143 20.669 1.00 91.06 134 TYR A CA 1
ATOM 1015 C C . TYR A 1 134 ? 3.155 -19.511 20.271 1.00 91.06 134 TYR A C 1
ATOM 1017 O O . TYR A 1 134 ? 2.416 -20.336 19.740 1.00 91.06 134 TYR A O 1
ATOM 1025 N N . ALA A 1 135 ? 4.430 -19.778 20.553 1.00 90.88 135 ALA A N 1
ATOM 1026 C CA . ALA A 1 135 ? 5.078 -21.031 20.180 1.00 90.88 135 ALA A CA 1
ATOM 1027 C C . ALA A 1 135 ? 4.648 -22.226 21.049 1.00 90.88 135 ALA A C 1
ATOM 1029 O O . ALA A 1 135 ? 4.537 -23.349 20.549 1.00 90.88 135 ALA A O 1
ATOM 1030 N N . HIS A 1 136 ? 4.427 -22.021 22.351 1.00 88.50 136 HIS A N 1
ATOM 1031 C CA . HIS A 1 136 ? 4.335 -23.138 23.292 1.00 88.50 136 HIS A CA 1
ATOM 1032 C C . HIS A 1 136 ? 3.089 -23.166 24.170 1.00 88.50 136 HIS A C 1
ATOM 1034 O O . HIS A 1 136 ? 2.743 -24.265 24.613 1.00 88.50 136 HIS A O 1
ATOM 1040 N N . TRP A 1 137 ? 2.425 -22.038 24.428 1.00 89.12 137 TRP A N 1
ATOM 1041 C CA . TRP A 1 137 ? 1.394 -21.940 25.474 1.00 89.12 137 TRP A CA 1
ATOM 1042 C C . TRP A 1 137 ? 0.018 -21.512 24.955 1.00 89.12 137 TRP A C 1
ATOM 1044 O O . TRP A 1 137 ? -0.995 -21.886 25.543 1.00 89.12 137 TRP A O 1
ATOM 1054 N N . CYS A 1 138 ? -0.035 -20.744 23.867 1.00 90.31 138 CYS A N 1
ATOM 1055 C CA . CYS A 1 138 ? -1.275 -20.200 23.329 1.00 90.31 138 CYS A CA 1
ATOM 1056 C C . CYS A 1 138 ? -2.219 -21.323 22.867 1.00 90.31 138 CYS A C 1
ATOM 1058 O O . CYS A 1 138 ? -1.829 -22.172 22.067 1.00 90.31 138 CYS A O 1
ATOM 1060 N N . GLY A 1 139 ? -3.451 -21.339 23.389 1.00 74.56 139 GLY A N 1
ATOM 1061 C CA . GLY A 1 139 ? -4.484 -22.310 23.001 1.00 74.56 139 GLY A CA 1
ATOM 1062 C C . GLY A 1 139 ? -4.287 -23.738 23.529 1.00 74.56 139 GLY A C 1
ATOM 1063 O O . GLY A 1 139 ? -4.924 -24.655 23.020 1.00 74.56 139 GLY A O 1
ATOM 1064 N N . LYS A 1 140 ? -3.411 -23.948 24.523 1.00 70.69 140 LYS A N 1
ATOM 1065 C CA . LYS A 1 140 ? -3.225 -25.249 25.204 1.00 70.69 140 LYS A CA 1
ATOM 1066 C C . LYS A 1 140 ? -3.974 -25.374 26.540 1.00 70.69 140 LYS A C 1
ATOM 1068 O O . LYS A 1 140 ? -3.577 -26.183 27.377 1.00 70.69 140 LYS A O 1
ATOM 1073 N N . LEU A 1 141 ? -5.012 -24.567 26.746 1.00 55.84 141 LEU A N 1
ATOM 1074 C CA . LEU A 1 141 ? -5.877 -24.586 27.930 1.00 55.84 141 LEU A CA 1
ATOM 1075 C C . LEU A 1 141 ? -7.287 -25.017 27.540 1.00 55.84 141 LEU A C 1
ATOM 1077 O O . LEU A 1 141 ? -7.759 -24.526 26.492 1.00 55.84 141 LEU A O 1
#

Secondary structure (DSSP, 8-state):
--------HHHH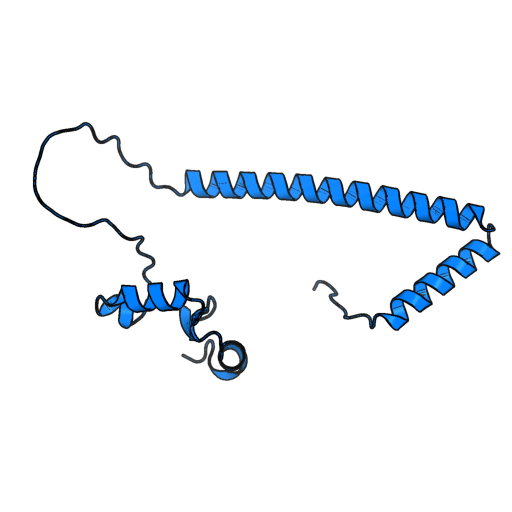HHHHHHHHHHHHHHHHHHHHHHHHHHHHHHHHHHHHHHHHHHHHHHHHHHHHHHHHS--------------------------HHHHTT-HHHHHHHHHTSSEEE-TTT--EEEGGGHHHIIIIITT--

Organism: Salix viminalis (NCBI:txid40686)

pLDDT: mean 77.08, std 19.36, range [34.66, 97.44]

Radius of gyration: 27.5 Å; chains: 1; bounding box: 54×43×75 Å

Foldseek 3Di:
DDPPPPDPPVVVVVVVVVVLVVQCVVPNVVSSVVVVVVVVVVVVVVVVVVVVVVVVVVVVVVVVVVVPPPPPPDDDDDDDDDDDDDDDPPPVLVDVCVVVVNVVVVVVCVVVQQWDQDPQARDIGGPVCVVVCVVPPRPPD